Protein AF-A0A3B9IKN8-F1 (afdb_monomer)

Radius of gyration: 17.65 Å; Cα contacts (8 Å, |Δi|>4): 104; chains: 1; bounding box: 43×24×42 Å

Sequence (101 aa):
RRCPRCGEAPAFDGYLKVRDHCDHCGEALGSYRADDAPPYFTIFLVGHIVVPLMLWVEKDWMPDLWVHVLLWIPLSLILTFLFLPRIKGAVLGAMVHLGIH

Secondary structure (DSSP, 8-state):
-B-TTTSSSBSEETTTEEPSS-TTT---GGG---SSHHHHHHHHHHHHHHHHHHHHHHHHH---HHHHHHHHHHHHHHHHHHHHHHHHHHHHHHHHHHT--

Solvent-accessible surface area (backbone atoms only — not comparable to full-atom values): 5700 Å² total; per-residue (Å²): 89,46,28,74,89,75,55,80,37,63,35,49,52,85,78,76,45,61,31,55,50,33,90,73,80,60,47,60,54,49,64,46,73,68,72,63,64,25,59,55,55,34,52,52,54,48,45,69,52,49,50,59,53,50,52,50,48,44,73,78,64,61,67,60,70,68,58,52,53,69,48,51,52,57,49,52,52,54,49,46,69,64,39,37,46,53,41,38,36,50,53,52,3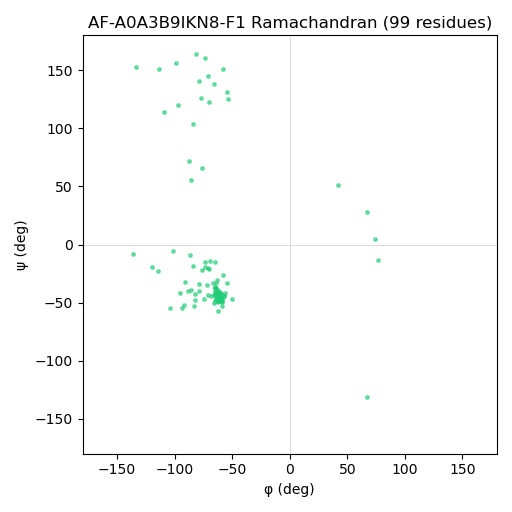5,50,26,66,74,71,70,50,93

Structure (mmCIF, N/CA/C/O backbone):
data_AF-A0A3B9IKN8-F1
#
_entry.id   AF-A0A3B9IKN8-F1
#
loop_
_atom_site.group_PDB
_atom_site.id
_atom_site.type_symbol
_atom_site.label_atom_id
_atom_site.label_alt_id
_atom_site.label_comp_id
_atom_site.label_asym_id
_atom_site.label_entity_id
_atom_site.label_seq_id
_atom_site.pdbx_PDB_ins_code
_atom_site.Cartn_x
_atom_site.Cartn_y
_atom_site.Cartn_z
_atom_site.occupancy
_atom_site.B_iso_or_equiv
_atom_site.auth_seq_id
_atom_site.auth_comp_id
_atom_site.auth_asym_id
_atom_site.auth_atom_id
_atom_site.pdbx_PDB_model_num
ATOM 1 N N . ARG A 1 1 ? -10.701 -2.553 4.772 1.00 86.75 1 ARG A N 1
ATOM 2 C CA . ARG A 1 1 ? -10.811 -1.069 4.724 1.00 86.75 1 ARG A CA 1
ATOM 3 C C . ARG A 1 1 ? -12.091 -0.533 5.371 1.00 86.75 1 ARG A C 1
ATOM 5 O O . ARG A 1 1 ? -12.115 0.644 5.704 1.00 86.75 1 ARG A O 1
ATOM 12 N N . ARG A 1 2 ? -13.131 -1.354 5.557 1.00 92.88 2 ARG A N 1
ATOM 13 C CA . ARG A 1 2 ? -14.277 -1.037 6.425 1.00 92.88 2 ARG A CA 1
ATOM 14 C C . ARG A 1 2 ? -13.929 -1.322 7.889 1.00 92.88 2 ARG A C 1
ATOM 16 O O . ARG A 1 2 ? -12.933 -2.007 8.132 1.00 92.88 2 ARG A O 1
ATOM 23 N N . CYS A 1 3 ? -14.718 -0.791 8.817 1.00 93.19 3 CYS A N 1
ATOM 24 C CA . CYS A 1 3 ? -14.629 -1.082 10.241 1.00 93.19 3 CYS A CA 1
ATOM 25 C C . CYS A 1 3 ? -14.705 -2.603 10.445 1.00 93.19 3 CYS A C 1
ATOM 27 O O . CYS A 1 3 ? -15.655 -3.215 9.958 1.00 93.19 3 CYS A O 1
ATOM 29 N N . PRO A 1 4 ? -13.732 -3.224 11.130 1.00 92.69 4 PRO A N 1
ATOM 30 C CA . PRO A 1 4 ? -13.732 -4.668 11.344 1.00 92.69 4 PRO A CA 1
ATOM 31 C C . PRO A 1 4 ? -14.817 -5.137 12.319 1.00 92.69 4 PRO A C 1
ATOM 33 O O . PRO A 1 4 ? -15.178 -6.306 12.287 1.00 92.69 4 PRO A O 1
ATOM 36 N N . ARG A 1 5 ? -15.348 -4.240 13.162 1.00 91.19 5 ARG A N 1
ATOM 37 C CA . ARG A 1 5 ? -16.399 -4.572 14.128 1.00 91.19 5 ARG A CA 1
ATOM 38 C C . ARG A 1 5 ? -17.795 -4.575 13.508 1.00 91.19 5 ARG A C 1
ATOM 40 O O . ARG A 1 5 ? -18.550 -5.510 13.733 1.00 91.19 5 ARG A O 1
ATOM 47 N N . CYS A 1 6 ? -18.134 -3.535 12.745 1.00 92.88 6 CYS A N 1
ATOM 48 C CA . CYS A 1 6 ? -19.497 -3.331 12.242 1.00 92.88 6 CYS A CA 1
ATOM 49 C C . CYS A 1 6 ? -19.625 -3.424 10.709 1.00 92.88 6 CYS A C 1
ATOM 51 O O . CYS A 1 6 ? -20.684 -3.730 10.180 1.00 92.88 6 CYS A O 1
ATOM 53 N N . GLY A 1 7 ? -18.543 -3.207 9.957 1.00 93.19 7 GLY A N 1
ATOM 54 C CA . GLY A 1 7 ? -18.545 -3.313 8.496 1.00 93.19 7 GLY A CA 1
ATOM 55 C C . GLY A 1 7 ? -19.187 -2.141 7.736 1.00 93.19 7 GLY A C 1
ATOM 56 O O . GLY A 1 7 ? -18.957 -2.027 6.528 1.00 93.19 7 GLY A O 1
ATOM 57 N N . GLU A 1 8 ? -19.929 -1.233 8.380 1.00 93.50 8 GLU A N 1
ATOM 58 C CA . GLU A 1 8 ? -20.640 -0.171 7.645 1.00 93.50 8 GLU A CA 1
ATOM 59 C C . GLU A 1 8 ? -19.761 1.037 7.281 1.00 93.50 8 GLU A C 1
ATOM 61 O O . GLU A 1 8 ? -19.813 1.506 6.142 1.00 93.50 8 GLU A O 1
ATOM 66 N N . ALA A 1 9 ? -18.914 1.517 8.196 1.00 93.31 9 ALA A N 1
ATOM 67 C CA . ALA A 1 9 ? -18.100 2.724 7.998 1.00 93.31 9 ALA A CA 1
ATOM 68 C C . ALA A 1 9 ? -16.649 2.412 7.568 1.00 93.31 9 ALA A C 1
ATOM 70 O O . ALA A 1 9 ? -16.143 1.319 7.842 1.00 93.31 9 ALA A O 1
ATOM 71 N N . PRO A 1 10 ? -15.931 3.337 6.902 1.00 93.56 10 PRO A N 1
ATOM 72 C CA . PRO A 1 10 ? -14.503 3.177 6.623 1.00 93.56 10 PRO A CA 1
ATOM 73 C C . PRO A 1 10 ? -13.673 3.183 7.918 1.00 93.56 10 PRO A C 1
ATOM 75 O O . PRO A 1 10 ? -13.893 4.001 8.801 1.00 93.56 10 PRO A O 1
ATOM 78 N N . ALA A 1 11 ? -12.684 2.291 8.018 1.00 93.06 11 ALA A N 1
ATOM 79 C CA . ALA A 1 11 ? -11.742 2.257 9.148 1.00 93.06 11 ALA A CA 1
ATOM 80 C C . ALA A 1 11 ? -10.565 3.233 8.981 1.00 93.06 11 ALA A C 1
ATOM 82 O O . ALA A 1 11 ? -9.867 3.551 9.940 1.00 93.06 11 ALA A O 1
ATOM 83 N N . PHE A 1 12 ? -10.326 3.675 7.746 1.00 94.38 12 PHE A N 1
ATOM 84 C CA . PHE A 1 12 ? -9.211 4.542 7.388 1.00 94.38 12 PHE A CA 1
ATOM 85 C C . PHE A 1 12 ? -9.710 5.918 6.950 1.00 94.38 12 PHE A C 1
ATOM 87 O O . PHE A 1 12 ? -10.801 6.061 6.392 1.00 94.38 12 PHE A O 1
ATOM 94 N N . ASP A 1 13 ? -8.873 6.916 7.184 1.00 92.44 13 ASP A N 1
ATOM 95 C CA . ASP A 1 13 ? -8.946 8.254 6.626 1.00 92.44 13 ASP A CA 1
ATOM 96 C C . ASP A 1 13 ? -7.801 8.419 5.608 1.00 92.44 13 ASP A C 1
ATOM 98 O O . ASP A 1 13 ? -6.618 8.297 5.930 1.00 92.44 13 ASP A O 1
ATOM 102 N N . GLY A 1 14 ? -8.132 8.581 4.328 1.00 92.25 14 GLY A N 1
ATOM 103 C CA . GLY A 1 14 ? -7.138 8.581 3.251 1.00 92.25 14 GLY A CA 1
ATOM 104 C C . GLY A 1 14 ? -6.452 7.222 3.026 1.00 92.25 14 GLY A C 1
ATOM 105 O O . GLY A 1 14 ? -7.103 6.190 2.846 1.00 92.25 14 GLY A O 1
ATOM 106 N N . TYR A 1 15 ? -5.117 7.227 2.937 1.00 91.88 15 TYR A N 1
ATOM 107 C CA . TYR A 1 15 ? -4.346 6.065 2.478 1.00 91.88 15 TYR A CA 1
ATOM 108 C C . TYR A 1 15 ? -4.078 5.023 3.581 1.00 91.88 15 TYR A C 1
ATOM 110 O O . TYR A 1 15 ? -4.396 3.844 3.391 1.00 91.88 15 TYR A O 1
ATOM 118 N N . LEU A 1 16 ? -3.517 5.453 4.721 1.00 91.56 16 LEU A N 1
ATOM 119 C CA . LEU A 1 16 ? -3.102 4.577 5.832 1.00 91.56 16 LEU A CA 1
ATOM 120 C C . LEU A 1 16 ? -3.473 5.087 7.226 1.00 91.56 16 LEU A C 1
ATOM 122 O O . LEU A 1 16 ? -3.262 4.355 8.197 1.00 91.56 16 LEU A O 1
ATOM 126 N N . LYS A 1 17 ? -3.978 6.316 7.358 1.00 91.31 17 LYS A N 1
ATOM 127 C CA . LYS A 1 17 ? -4.336 6.869 8.665 1.00 91.31 17 LYS A CA 1
ATOM 128 C C . LYS A 1 17 ? -5.572 6.128 9.170 1.00 91.31 17 LYS A C 1
ATOM 130 O O . LYS A 1 17 ? -6.568 6.045 8.459 1.00 91.31 17 LYS A O 1
ATOM 135 N N . VAL A 1 18 ? -5.478 5.513 10.343 1.00 92.44 18 VAL A N 1
ATOM 136 C CA . VAL A 1 18 ? -6.620 4.851 10.991 1.00 92.44 18 VAL A CA 1
ATOM 137 C C . VAL A 1 18 ? -7.462 5.944 11.645 1.00 92.44 18 VAL A C 1
ATOM 139 O O . VAL A 1 18 ? -6.906 6.922 12.140 1.00 92.44 18 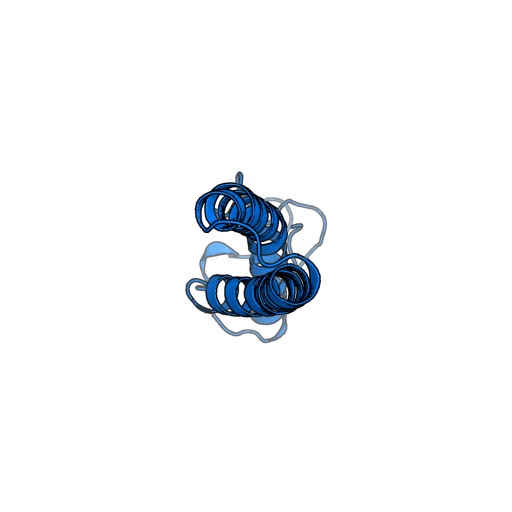VAL A O 1
ATOM 142 N N . ARG A 1 19 ? -8.790 5.828 11.582 1.00 93.50 19 ARG A N 1
ATOM 143 C CA . ARG A 1 19 ? -9.678 6.754 12.300 1.00 93.50 19 ARG A CA 1
ATOM 144 C C . ARG A 1 19 ? -9.586 6.486 13.797 1.00 93.50 19 ARG A C 1
ATOM 146 O O . ARG A 1 19 ? -9.492 5.329 14.185 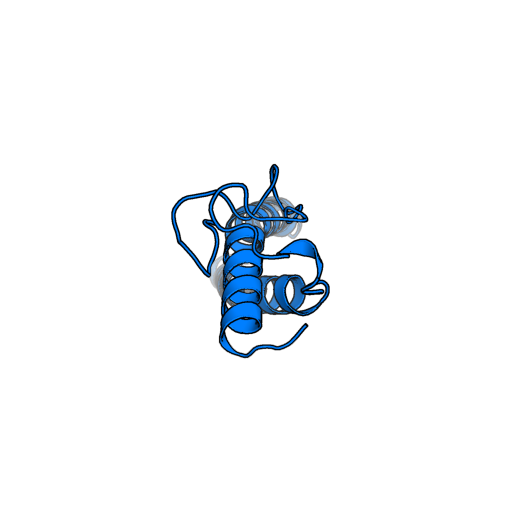1.00 93.50 19 ARG A O 1
ATOM 153 N N . ASP A 1 20 ? -9.677 7.521 14.625 1.00 93.19 20 ASP A N 1
ATOM 154 C CA . ASP A 1 20 ? -9.668 7.330 16.081 1.00 93.19 20 ASP A CA 1
ATOM 155 C C . ASP A 1 20 ? -10.884 6.521 16.543 1.00 93.19 20 ASP A C 1
ATOM 157 O O . ASP A 1 20 ? -10.753 5.615 17.363 1.00 93.19 20 ASP A O 1
ATOM 161 N N . HIS A 1 21 ? -12.050 6.805 15.953 1.00 94.50 21 HIS A N 1
ATOM 162 C CA . HIS A 1 21 ? -13.310 6.128 16.239 1.00 94.50 21 HIS A CA 1
ATOM 163 C C . HIS A 1 21 ? -14.042 5.750 14.948 1.00 94.50 21 HIS A C 1
ATOM 165 O O . HIS A 1 21 ? -13.892 6.395 13.908 1.00 94.50 21 HIS A O 1
ATOM 171 N N . CYS A 1 22 ? -14.852 4.696 15.006 1.00 94.31 22 CYS A N 1
ATOM 172 C CA . CYS A 1 22 ? -15.768 4.351 13.928 1.00 94.31 22 CYS A CA 1
ATOM 173 C C . CYS A 1 22 ? -17.002 5.269 13.938 1.00 94.31 22 CYS A C 1
ATOM 175 O O . CYS A 1 22 ? -17.727 5.295 14.927 1.00 94.31 22 CYS A O 1
ATOM 177 N N . ASP A 1 23 ? -17.308 5.917 12.809 1.00 93.81 23 ASP A N 1
ATOM 178 C CA . ASP A 1 23 ? -18.457 6.836 12.681 1.00 93.81 23 ASP A CA 1
ATOM 179 C C . ASP A 1 23 ? -19.838 6.166 12.841 1.00 93.81 23 ASP A C 1
ATOM 181 O O . ASP A 1 23 ? -20.837 6.859 12.996 1.00 93.81 23 ASP A O 1
ATOM 185 N N . HIS A 1 24 ? -19.913 4.829 12.776 1.00 95.25 24 HIS A N 1
ATOM 186 C CA . HIS A 1 24 ? -21.170 4.083 12.915 1.00 95.25 24 HIS A CA 1
ATOM 187 C C . HIS A 1 24 ? -21.319 3.410 14.286 1.00 95.25 24 HIS A C 1
ATOM 189 O O . HIS A 1 24 ? -22.308 3.632 14.975 1.00 95.25 24 HIS A O 1
ATOM 195 N N . CYS A 1 25 ? -20.342 2.594 14.703 1.00 94.25 25 CYS A N 1
ATOM 196 C CA . CYS A 1 25 ? -20.436 1.824 15.952 1.00 94.25 25 CYS A CA 1
ATOM 197 C C . CYS A 1 25 ? -19.659 2.420 17.136 1.00 94.25 25 CYS A C 1
ATOM 199 O O . CYS A 1 25 ? -19.734 1.878 18.235 1.00 94.25 25 CYS A O 1
ATOM 201 N N . GLY A 1 26 ? -18.888 3.493 16.931 1.00 92.06 26 GLY A N 1
ATOM 202 C CA . GLY A 1 26 ? -18.111 4.146 17.990 1.00 92.06 26 GLY A CA 1
ATOM 203 C C . GLY A 1 26 ? -16.857 3.394 18.453 1.00 92.06 26 GLY A C 1
ATOM 204 O O . GLY A 1 26 ? -16.204 3.848 19.385 1.00 92.06 26 GLY A O 1
ATOM 205 N N . GLU A 1 27 ? -16.493 2.272 17.819 1.00 91.81 27 GLU A N 1
ATOM 206 C CA . GLU A 1 27 ? -15.283 1.507 18.162 1.00 91.81 27 GLU A CA 1
ATOM 207 C C . GLU A 1 27 ? -14.028 2.388 18.118 1.00 91.81 27 GLU A C 1
ATOM 209 O O . GLU A 1 27 ? -13.802 3.063 17.112 1.00 91.81 27 GLU A O 1
ATOM 214 N N . ALA A 1 28 ? -13.200 2.332 19.166 1.00 92.44 28 ALA A N 1
ATOM 215 C CA . ALA A 1 28 ? -11.963 3.103 19.304 1.00 92.44 28 ALA A CA 1
ATOM 216 C C . ALA A 1 28 ? -10.826 2.528 18.435 1.00 92.44 28 ALA A C 1
ATOM 218 O O . ALA A 1 28 ? -9.826 2.016 18.929 1.00 92.44 28 ALA A O 1
ATOM 219 N N . LEU A 1 29 ? -10.979 2.588 17.112 1.00 90.81 29 LEU A N 1
ATOM 220 C CA . LEU A 1 29 ? -10.031 2.024 16.144 1.00 90.81 29 LEU A CA 1
ATOM 221 C C . LEU A 1 29 ? -8.602 2.586 16.273 1.00 90.81 29 LEU A C 1
ATOM 223 O O . LEU A 1 29 ? -7.652 1.890 15.920 1.00 90.81 29 LEU A O 1
ATOM 227 N N . GLY A 1 30 ? -8.438 3.808 16.787 1.00 87.69 30 GLY A N 1
ATOM 228 C CA . GLY A 1 30 ? -7.130 4.436 16.987 1.00 87.69 30 GLY A CA 1
ATOM 229 C C . GLY A 1 30 ? -6.319 3.867 18.154 1.00 87.69 30 GLY A C 1
ATOM 230 O O . GLY A 1 30 ? -5.115 4.106 18.212 1.00 87.69 30 GLY A O 1
ATOM 231 N N . SER A 1 31 ? -6.933 3.107 19.071 1.00 86.25 31 SER A N 1
ATOM 232 C CA . SER A 1 31 ? -6.204 2.509 20.199 1.00 86.25 31 SER A CA 1
ATOM 233 C C . SER A 1 31 ? -5.324 1.328 19.786 1.00 86.25 31 SER A C 1
ATOM 235 O O . SER A 1 31 ? -4.396 0.985 20.512 1.00 86.25 31 SER A O 1
ATOM 237 N N . TYR A 1 32 ? -5.601 0.728 18.625 1.00 86.00 32 TYR A N 1
ATOM 238 C CA . TYR A 1 32 ? -4.893 -0.433 18.096 1.00 86.00 32 TYR A CA 1
ATOM 239 C C . TYR A 1 32 ? -3.617 0.002 17.362 1.00 86.00 32 TYR A C 1
ATOM 241 O O . TYR A 1 32 ? -3.665 0.495 16.228 1.00 86.00 32 TYR A O 1
ATOM 249 N N . ARG A 1 33 ? -2.454 -0.186 17.992 1.00 80.56 33 ARG A N 1
ATOM 250 C CA . ARG A 1 33 ? -1.152 0.283 17.488 1.00 80.56 33 ARG A CA 1
ATOM 251 C C . ARG A 1 33 ? -0.501 -0.738 16.555 1.00 80.56 33 ARG A C 1
ATOM 253 O O . ARG A 1 33 ? 0.499 -1.376 16.869 1.00 80.56 33 ARG A O 1
ATOM 260 N N . ALA A 1 34 ? -1.066 -0.868 15.358 1.00 78.31 34 ALA A N 1
ATOM 261 C CA . ALA A 1 34 ? -0.572 -1.743 14.294 1.00 78.31 34 ALA A CA 1
ATOM 262 C C . ALA A 1 34 ? 0.519 -1.079 13.427 1.00 78.31 34 ALA A C 1
ATOM 264 O O . ALA A 1 34 ? 0.353 -0.968 12.208 1.00 78.31 34 ALA A O 1
ATOM 265 N N . ASP A 1 35 ? 1.604 -0.594 14.030 1.00 80.50 35 ASP A N 1
ATOM 266 C CA . ASP A 1 35 ? 2.579 0.239 13.308 1.00 80.50 35 ASP A CA 1
ATOM 267 C C . ASP A 1 35 ? 3.643 -0.594 12.562 1.00 80.50 35 ASP A C 1
ATOM 269 O O . ASP A 1 35 ? 3.937 -0.307 11.400 1.00 80.50 35 ASP A O 1
ATOM 273 N N . ASP A 1 36 ? 4.128 -1.688 13.161 1.00 87.38 36 ASP A N 1
ATOM 274 C CA . ASP A 1 36 ? 5.252 -2.466 12.611 1.00 87.38 36 ASP A CA 1
ATOM 275 C C . ASP A 1 36 ? 4.822 -3.665 11.755 1.00 87.38 36 ASP A C 1
ATOM 277 O O . ASP A 1 36 ? 5.382 -3.929 10.687 1.00 87.38 36 ASP A O 1
ATOM 281 N N . ALA A 1 37 ? 3.799 -4.405 12.192 1.00 91.12 37 ALA A N 1
ATOM 282 C CA . ALA A 1 37 ? 3.379 -5.634 11.519 1.00 91.12 37 ALA A CA 1
ATOM 283 C C . ALA A 1 37 ? 2.953 -5.420 10.047 1.00 91.12 37 ALA A C 1
ATOM 285 O O . ALA A 1 37 ? 3.365 -6.213 9.192 1.00 91.12 37 ALA A O 1
ATOM 286 N N . PRO A 1 38 ? 2.181 -4.372 9.682 1.00 92.88 38 PRO A N 1
ATOM 287 C CA . PRO A 1 38 ? 1.758 -4.210 8.295 1.00 92.88 38 PRO A CA 1
ATOM 288 C C . PRO A 1 38 ? 2.908 -3.961 7.307 1.00 92.88 38 PRO A C 1
ATOM 290 O O . PRO A 1 38 ? 2.924 -4.633 6.270 1.00 92.88 38 PRO A O 1
ATOM 293 N N . PRO A 1 39 ? 3.883 -3.066 7.577 1.00 94.69 39 PRO A N 1
ATOM 294 C CA . PRO A 1 39 ? 5.073 -2.944 6.738 1.00 94.69 39 PRO A CA 1
ATOM 295 C C . PRO A 1 39 ? 5.860 -4.253 6.592 1.00 94.69 39 PRO A C 1
ATOM 297 O O . PRO A 1 39 ? 6.206 -4.604 5.464 1.00 94.69 39 PRO A O 1
ATOM 300 N N . TYR A 1 40 ? 6.077 -5.013 7.676 1.00 95.38 40 TYR A N 1
ATOM 301 C CA . TYR A 1 40 ? 6.818 -6.284 7.623 1.00 95.38 40 TYR A CA 1
ATOM 302 C C . TYR A 1 40 ? 6.147 -7.330 6.726 1.00 95.38 40 TYR A C 1
ATOM 304 O O . TYR A 1 40 ? 6.798 -7.939 5.875 1.00 95.38 40 TYR A O 1
ATOM 312 N N . PHE A 1 41 ? 4.834 -7.517 6.850 1.00 96.38 41 PHE A N 1
ATOM 313 C CA . PHE A 1 41 ? 4.114 -8.435 5.966 1.00 96.38 41 PHE A CA 1
ATOM 314 C C . PHE A 1 41 ? 4.087 -7.941 4.518 1.00 96.38 41 PHE A C 1
ATOM 316 O O . PHE A 1 41 ? 4.143 -8.745 3.588 1.00 96.38 41 PHE A O 1
ATOM 323 N N . THR A 1 42 ? 4.040 -6.622 4.317 1.00 96.62 42 THR A N 1
ATOM 324 C CA . THR A 1 42 ? 4.066 -6.034 2.974 1.00 96.62 42 THR A CA 1
ATOM 325 C C . THR A 1 42 ? 5.404 -6.287 2.290 1.00 96.62 42 THR A C 1
ATOM 327 O O . THR A 1 42 ? 5.409 -6.791 1.171 1.00 96.62 42 THR A O 1
ATOM 330 N N . ILE A 1 43 ? 6.532 -5.996 2.948 1.00 96.25 43 ILE A N 1
ATOM 331 C CA . ILE A 1 43 ? 7.859 -6.214 2.355 1.00 96.25 43 ILE A CA 1
ATOM 332 C C . ILE A 1 43 ? 8.131 -7.698 2.121 1.00 96.25 43 ILE A C 1
ATOM 334 O O . ILE A 1 43 ? 8.684 -8.054 1.083 1.00 96.25 43 ILE A O 1
ATOM 338 N N . PHE A 1 44 ? 7.677 -8.569 3.027 1.00 97.50 44 PHE A N 1
ATOM 339 C CA . PHE A 1 44 ? 7.772 -10.011 2.842 1.00 97.50 44 PHE A CA 1
ATOM 340 C C . PHE A 1 44 ? 7.033 -10.444 1.571 1.00 97.50 44 PHE A C 1
ATOM 342 O O . PHE A 1 44 ? 7.632 -11.069 0.699 1.00 97.50 44 PHE A O 1
ATOM 349 N N . LEU A 1 45 ? 5.764 -10.056 1.419 1.00 97.50 45 LEU A N 1
ATOM 350 C CA . LEU A 1 45 ? 4.961 -10.407 0.249 1.00 97.50 45 LEU A CA 1
ATOM 351 C C . LEU A 1 45 ? 5.546 -9.836 -1.051 1.00 97.50 45 LEU A C 1
ATOM 353 O O . LEU A 1 45 ? 5.694 -10.562 -2.030 1.00 97.50 45 LEU A O 1
ATOM 357 N N . VA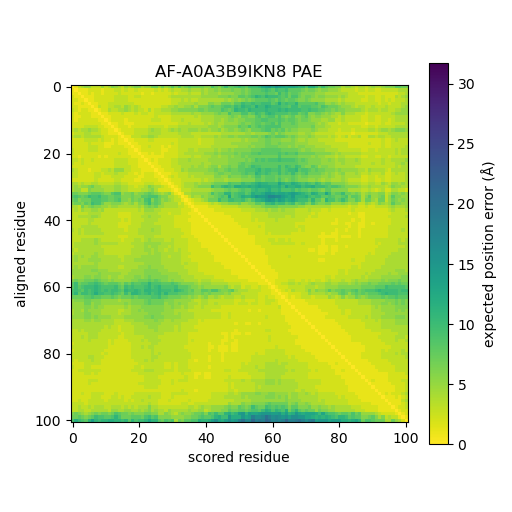L A 1 46 ? 5.893 -8.546 -1.063 1.00 98.00 46 VAL A N 1
ATOM 358 C CA . VAL A 1 46 ? 6.456 -7.875 -2.245 1.00 98.00 46 VAL A CA 1
ATOM 359 C C . VAL A 1 46 ? 7.795 -8.498 -2.629 1.00 98.00 46 VAL A C 1
ATOM 361 O O . VAL A 1 46 ? 8.009 -8.789 -3.803 1.00 98.00 46 VAL A O 1
ATOM 364 N N . GLY A 1 47 ? 8.669 -8.775 -1.659 1.00 97.88 47 GLY A N 1
ATOM 365 C CA . GLY A 1 47 ? 9.958 -9.424 -1.894 1.00 97.88 47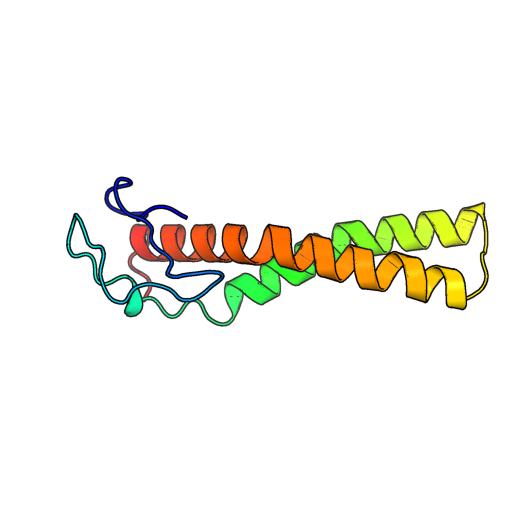 GLY A CA 1
ATOM 366 C C . GLY A 1 47 ? 9.815 -10.810 -2.523 1.00 97.88 47 GLY A C 1
ATOM 367 O O . GLY A 1 47 ? 10.516 -11.115 -3.482 1.00 97.88 47 GLY A O 1
ATOM 368 N N . HIS A 1 48 ? 8.850 -11.615 -2.068 1.00 97.81 48 HIS A N 1
ATOM 369 C CA . HIS A 1 48 ? 8.574 -12.941 -2.641 1.00 97.81 48 HIS A CA 1
ATOM 370 C C . HIS A 1 48 ? 7.982 -12.898 -4.053 1.00 97.81 48 HIS A C 1
ATOM 372 O O . HIS A 1 48 ? 7.969 -13.917 -4.734 1.00 97.81 48 HIS A O 1
ATOM 378 N N . ILE A 1 49 ? 7.504 -11.743 -4.510 1.00 97.81 49 ILE A N 1
ATOM 379 C CA . ILE A 1 49 ? 7.067 -11.548 -5.894 1.00 97.81 49 ILE A CA 1
ATOM 380 C C . ILE A 1 49 ? 8.240 -11.027 -6.729 1.00 97.81 49 ILE A C 1
ATOM 382 O O . ILE A 1 49 ? 8.570 -11.591 -7.769 1.00 97.81 49 ILE A O 1
ATOM 386 N N . VAL A 1 50 ? 8.890 -9.961 -6.265 1.00 97.88 50 VAL A N 1
ATOM 387 C CA . VAL A 1 50 ? 9.911 -9.234 -7.027 1.00 97.88 50 VAL A CA 1
ATOM 388 C C . VAL A 1 50 ? 11.199 -10.040 -7.167 1.00 97.88 50 VAL A C 1
ATOM 390 O O . VAL A 1 50 ? 11.743 -10.095 -8.264 1.00 97.88 50 VAL A O 1
ATOM 393 N N . VAL A 1 51 ? 11.684 -10.693 -6.105 1.00 97.69 51 VAL A N 1
ATOM 394 C CA . VAL A 1 51 ? 12.969 -11.412 -6.143 1.00 97.69 51 VAL A CA 1
ATOM 395 C C . VAL A 1 51 ? 12.932 -12.602 -7.109 1.00 97.69 51 VAL A C 1
ATOM 397 O O . VAL A 1 51 ? 13.829 -12.685 -7.947 1.00 97.69 51 VAL A O 1
ATOM 400 N N . PRO A 1 52 ? 11.921 -13.497 -7.091 1.00 97.88 52 PRO A N 1
ATOM 401 C CA . PRO A 1 52 ? 11.865 -14.589 -8.062 1.00 97.88 52 PRO A CA 1
ATOM 402 C C . PRO A 1 52 ? 11.733 -14.100 -9.504 1.00 97.88 52 PRO A C 1
ATOM 404 O O . PRO A 1 52 ? 12.392 -14.644 -10.386 1.00 97.88 52 PRO A O 1
ATOM 407 N N . LEU A 1 53 ? 10.934 -13.053 -9.745 1.00 97.19 53 LEU A N 1
ATOM 408 C CA . LEU A 1 53 ? 10.803 -12.453 -11.074 1.00 97.19 53 LEU A CA 1
ATOM 409 C C . LEU A 1 53 ? 12.122 -11.835 -11.546 1.00 97.19 53 LEU A C 1
ATOM 411 O O . LEU A 1 53 ? 12.508 -12.027 -12.694 1.00 97.19 53 LEU A O 1
ATOM 415 N N . MET A 1 54 ? 12.831 -11.139 -10.658 1.00 96.94 54 MET A N 1
ATOM 416 C CA . MET A 1 54 ? 14.140 -10.565 -10.952 1.00 96.94 54 MET A CA 1
ATOM 417 C C . MET A 1 54 ? 15.166 -11.642 -11.291 1.00 96.94 54 MET A C 1
ATOM 419 O O . MET A 1 54 ? 15.861 -11.508 -12.292 1.00 96.94 54 MET A O 1
ATOM 423 N N . LEU A 1 55 ? 15.238 -12.716 -10.500 1.00 97.00 55 LEU A N 1
ATOM 424 C CA . LEU A 1 55 ? 16.148 -13.834 -10.757 1.00 97.00 55 LEU A CA 1
ATOM 425 C C . LEU A 1 55 ? 15.812 -14.565 -12.059 1.00 97.00 55 LEU A C 1
ATOM 427 O O . LEU A 1 55 ? 16.720 -14.981 -12.772 1.00 97.00 55 LEU A O 1
ATOM 431 N N . TRP A 1 56 ? 14.525 -14.716 -12.376 1.00 97.12 56 TRP A N 1
ATOM 432 C CA . TRP A 1 56 ? 14.094 -15.297 -13.644 1.00 97.12 56 TRP A CA 1
ATOM 433 C C . TRP A 1 56 ? 14.526 -14.431 -14.831 1.00 97.12 56 TRP A C 1
ATOM 435 O O . TRP A 1 56 ? 15.123 -14.941 -15.775 1.00 97.12 56 TRP A O 1
ATOM 445 N N . VAL A 1 57 ? 14.309 -13.115 -14.743 1.00 96.56 57 VAL A N 1
ATOM 446 C CA . VAL A 1 57 ? 14.697 -12.182 -15.806 1.00 96.56 57 VAL A CA 1
ATOM 447 C C . VAL A 1 57 ? 16.212 -12.128 -16.000 1.00 96.56 57 VAL A C 1
ATOM 449 O O . VAL A 1 57 ? 16.689 -12.154 -17.133 1.00 96.56 57 VAL A O 1
ATOM 452 N N . GLU A 1 58 ? 16.965 -12.090 -14.902 1.00 96.38 58 GLU A N 1
ATOM 453 C CA . GLU A 1 58 ? 18.429 -12.126 -14.923 1.00 96.38 58 GLU A CA 1
ATOM 454 C C . GLU A 1 58 ? 18.939 -13.397 -15.605 1.00 96.38 58 GLU A C 1
ATOM 456 O O . GLU A 1 58 ? 19.816 -13.339 -16.458 1.00 96.38 58 GLU A O 1
ATOM 461 N N . LYS A 1 59 ? 18.363 -14.554 -15.262 1.00 97.00 59 LYS A N 1
ATOM 462 C CA . LYS A 1 59 ? 18.795 -15.852 -15.785 1.00 97.00 59 LYS A CA 1
ATOM 463 C C . LYS A 1 59 ? 18.577 -15.987 -17.294 1.00 97.00 59 LYS A C 1
ATOM 465 O O . LYS A 1 59 ? 19.434 -16.561 -17.963 1.00 97.00 59 LYS A O 1
ATOM 470 N N . ASP A 1 60 ? 17.440 -15.515 -17.800 1.00 96.69 60 ASP A N 1
ATOM 471 C CA . ASP A 1 60 ? 17.030 -15.764 -19.186 1.00 96.69 60 ASP A CA 1
ATOM 472 C C . ASP A 1 60 ? 17.508 -14.669 -20.153 1.00 96.69 60 ASP A C 1
ATOM 474 O O . ASP A 1 60 ? 17.802 -14.968 -21.311 1.00 96.69 60 ASP A O 1
ATOM 478 N N . TRP A 1 61 ? 17.613 -13.415 -19.693 1.00 95.62 61 TRP A N 1
ATOM 479 C CA . TRP A 1 61 ? 17.961 -12.277 -20.554 1.00 95.62 61 TRP A CA 1
ATOM 480 C C . TRP A 1 61 ? 19.241 -11.538 -20.166 1.00 95.62 61 TRP A C 1
ATOM 482 O O . TRP A 1 61 ? 19.769 -10.828 -21.019 1.00 95.62 61 TRP A O 1
ATOM 492 N N . MET A 1 62 ? 19.734 -11.682 -18.929 1.00 94.06 62 MET A N 1
ATOM 493 C CA . MET A 1 62 ? 20.916 -10.974 -18.406 1.00 94.06 62 MET A CA 1
ATOM 494 C C . MET A 1 62 ? 20.970 -9.483 -18.812 1.00 94.06 62 MET A C 1
ATOM 496 O O . MET A 1 62 ? 21.956 -9.048 -19.417 1.00 94.06 62 MET A O 1
ATOM 500 N N . PRO A 1 63 ? 19.898 -8.697 -18.593 1.00 94.62 63 PRO A N 1
ATOM 501 C CA . PRO A 1 63 ? 19.860 -7.333 -19.089 1.00 94.62 63 PRO A CA 1
ATOM 502 C C . PRO A 1 63 ? 20.771 -6.413 -18.266 1.00 94.62 63 PRO A C 1
ATOM 504 O O . PRO A 1 63 ? 21.120 -6.685 -17.120 1.00 94.62 63 PRO A O 1
ATOM 507 N N . ASP A 1 64 ? 21.135 -5.271 -18.844 1.00 96.44 64 ASP A N 1
ATOM 508 C CA . ASP A 1 64 ? 21.951 -4.282 -18.144 1.00 96.44 64 ASP A CA 1
ATOM 509 C C . ASP A 1 64 ? 21.286 -3.796 -16.843 1.00 96.44 64 ASP A C 1
ATOM 511 O O . ASP A 1 64 ? 20.063 -3.652 -16.741 1.00 96.44 64 ASP A O 1
ATOM 515 N N . LEU A 1 65 ? 22.110 -3.404 -15.867 1.00 94.81 65 LEU A N 1
ATOM 516 C CA . LEU A 1 65 ? 21.657 -2.958 -14.544 1.00 94.81 65 LEU A CA 1
ATOM 517 C C . LEU A 1 65 ? 20.622 -1.818 -14.590 1.00 94.81 65 LEU A C 1
ATOM 519 O O . LEU A 1 65 ? 19.734 -1.748 -13.739 1.00 94.81 65 LEU A O 1
ATOM 523 N N . TRP A 1 66 ? 20.700 -0.922 -15.577 1.00 97.06 66 TRP A N 1
ATOM 524 C CA . TRP A 1 66 ? 19.744 0.182 -15.703 1.00 97.06 66 TRP A CA 1
ATOM 525 C C . TRP A 1 66 ? 18.317 -0.319 -15.974 1.00 97.06 66 TRP A C 1
ATOM 527 O O . TRP A 1 66 ? 17.362 0.269 -15.463 1.00 97.06 66 TRP A O 1
ATOM 537 N N . VAL A 1 67 ? 18.165 -1.432 -16.702 1.00 96.44 67 VAL A N 1
ATOM 538 C CA . VAL A 1 67 ? 16.865 -2.069 -16.961 1.00 96.44 67 VAL A CA 1
ATOM 539 C C . VAL A 1 67 ? 16.284 -2.591 -15.654 1.00 96.44 67 VAL A C 1
ATOM 541 O O . VAL A 1 67 ? 15.113 -2.355 -15.363 1.00 96.44 67 VAL A O 1
ATOM 544 N N . HIS A 1 68 ? 17.111 -3.230 -14.820 1.00 95.38 68 HIS A N 1
ATOM 545 C CA . HIS A 1 68 ? 16.693 -3.702 -13.501 1.00 95.38 68 HIS A CA 1
ATOM 546 C C . HIS A 1 68 ? 16.184 -2.558 -12.626 1.00 95.38 68 HIS A C 1
ATOM 548 O O . HIS A 1 68 ? 15.113 -2.659 -12.030 1.00 95.38 68 HIS A O 1
ATOM 554 N N . VAL A 1 69 ? 16.922 -1.453 -12.566 1.00 96.31 69 VAL A N 1
ATOM 555 C CA . VAL A 1 69 ? 16.530 -0.280 -11.775 1.00 96.31 69 VAL A CA 1
ATOM 556 C C . VAL A 1 69 ? 15.191 0.279 -12.264 1.00 96.31 69 VAL A C 1
ATOM 558 O O . VAL A 1 69 ? 14.283 0.485 -11.458 1.00 96.31 69 VAL A O 1
ATOM 561 N N . LEU A 1 70 ? 15.040 0.477 -13.577 1.00 97.44 70 LEU A N 1
ATOM 562 C CA . LEU A 1 70 ? 13.819 1.033 -14.164 1.00 97.44 70 LEU A CA 1
ATOM 563 C C . LEU A 1 70 ? 12.619 0.087 -14.114 1.00 97.44 70 LEU A C 1
ATOM 565 O O . LEU A 1 70 ? 11.494 0.563 -14.201 1.00 97.44 70 LEU A O 1
ATOM 569 N N . LEU A 1 71 ? 12.823 -1.221 -13.980 1.00 97.00 71 LEU A N 1
ATOM 570 C CA . LEU A 1 71 ? 11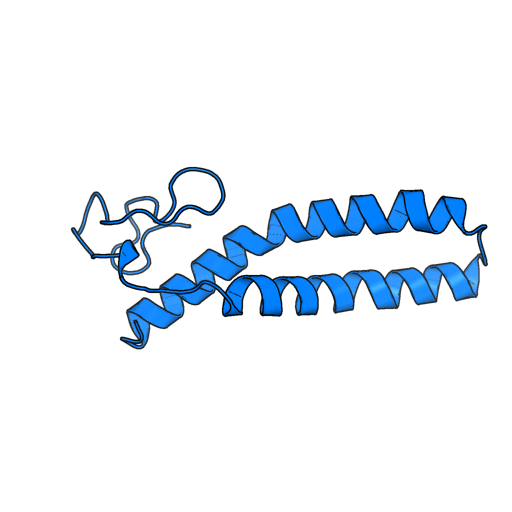.735 -2.192 -13.905 1.00 97.00 71 LEU A CA 1
ATOM 571 C C . LEU A 1 71 ? 11.338 -2.486 -12.454 1.00 97.00 71 LEU A C 1
ATOM 573 O O . LEU A 1 71 ? 10.173 -2.341 -12.075 1.00 97.00 71 LEU A O 1
ATOM 577 N N . TRP A 1 72 ? 12.300 -2.885 -11.621 1.00 97.31 72 TRP A N 1
ATOM 578 C CA . TRP A 1 72 ? 12.018 -3.445 -10.299 1.00 97.31 72 TRP A CA 1
ATOM 579 C C . TRP A 1 72 ? 11.683 -2.385 -9.257 1.00 97.31 72 TRP A C 1
ATOM 581 O O . TRP A 1 72 ? 10.832 -2.644 -8.406 1.00 97.31 72 TRP A O 1
ATOM 591 N N . ILE A 1 73 ? 12.279 -1.187 -9.321 1.00 97.00 73 ILE A N 1
ATOM 592 C CA . ILE A 1 73 ? 11.935 -0.091 -8.401 1.00 97.00 73 ILE A CA 1
ATOM 593 C C . ILE A 1 73 ? 10.471 0.335 -8.566 1.00 97.00 73 ILE A C 1
ATOM 595 O O . ILE A 1 73 ? 9.731 0.265 -7.579 1.00 97.00 73 ILE A O 1
ATOM 599 N N . PRO A 1 74 ? 9.994 0.743 -9.761 1.00 98.00 74 PRO A N 1
ATOM 600 C CA . PRO A 1 74 ? 8.604 1.160 -9.900 1.00 98.00 74 PRO A CA 1
ATOM 601 C C . PRO A 1 74 ? 7.633 0.010 -9.650 1.00 98.00 74 PRO A C 1
ATOM 603 O O . PRO A 1 74 ? 6.615 0.230 -8.996 1.00 98.00 74 PRO A O 1
ATOM 606 N N . LEU A 1 75 ? 7.952 -1.218 -10.077 1.00 97.88 75 LEU A N 1
ATOM 607 C CA . LEU A 1 75 ? 7.121 -2.380 -9.766 1.00 97.88 75 LEU A CA 1
ATOM 608 C C . LEU A 1 75 ? 6.975 -2.573 -8.249 1.00 97.88 75 LEU A C 1
ATOM 610 O O . LEU A 1 75 ? 5.857 -2.703 -7.749 1.00 97.88 75 LEU A O 1
ATOM 614 N N . SER A 1 76 ? 8.082 -2.531 -7.504 1.00 97.81 76 SER A N 1
ATOM 615 C CA . SER A 1 76 ? 8.075 -2.679 -6.042 1.00 97.81 76 SER A CA 1
ATOM 616 C C . SER A 1 76 ? 7.271 -1.576 -5.359 1.00 97.81 76 SER A C 1
ATOM 618 O O . SER A 1 76 ? 6.502 -1.857 -4.437 1.00 97.81 76 SER A O 1
ATOM 620 N N . LEU A 1 77 ? 7.399 -0.329 -5.825 1.00 97.88 77 LEU A N 1
ATOM 621 C CA . LEU A 1 77 ? 6.616 0.799 -5.319 1.00 97.88 77 LEU A CA 1
ATOM 622 C C . LEU A 1 77 ? 5.121 0.590 -5.560 1.00 97.88 77 LEU A C 1
ATOM 624 O O . LEU A 1 77 ? 4.334 0.695 -4.621 1.00 97.88 77 LEU A O 1
ATOM 628 N N . ILE A 1 78 ? 4.726 0.238 -6.786 1.00 98.19 78 ILE A N 1
ATOM 629 C CA . ILE A 1 78 ? 3.323 -0.012 -7.145 1.00 98.19 78 ILE A CA 1
ATOM 630 C C . ILE A 1 78 ? 2.741 -1.132 -6.278 1.00 98.19 78 ILE A C 1
ATOM 632 O O . ILE A 1 78 ? 1.684 -0.954 -5.671 1.00 98.19 78 ILE A O 1
ATOM 636 N N . LEU A 1 79 ? 3.438 -2.266 -6.163 1.00 97.88 79 LEU A N 1
ATOM 637 C CA . LEU A 1 79 ? 2.987 -3.393 -5.345 1.00 97.88 79 LEU A CA 1
ATOM 638 C C . LEU A 1 79 ? 2.862 -3.007 -3.867 1.00 97.88 79 LEU A C 1
ATOM 640 O O . LEU A 1 79 ? 1.854 -3.319 -3.230 1.00 97.88 79 LEU A O 1
ATOM 644 N N . THR A 1 80 ? 3.834 -2.267 -3.333 1.00 97.31 80 THR A N 1
ATOM 645 C CA . THR A 1 80 ? 3.791 -1.766 -1.953 1.00 97.31 80 THR A CA 1
ATOM 646 C C . THR A 1 80 ? 2.584 -0.855 -1.743 1.00 97.31 80 THR A C 1
ATOM 648 O O . THR A 1 80 ? 1.834 -1.050 -0.785 1.00 97.31 80 THR A O 1
ATOM 651 N N . PHE A 1 81 ? 2.325 0.084 -2.661 1.00 96.69 81 PHE A N 1
ATOM 652 C CA . PHE A 1 81 ? 1.172 0.982 -2.565 1.00 96.69 81 PHE A CA 1
ATOM 653 C C . PHE A 1 81 ? -0.178 0.247 -2.635 1.00 96.69 81 PHE A C 1
ATOM 655 O O . PHE A 1 81 ? -1.164 0.660 -2.019 1.00 96.69 81 PHE A O 1
ATOM 662 N N . LEU A 1 82 ? -0.236 -0.871 -3.359 1.00 95.75 82 LEU A N 1
ATOM 663 C CA . LEU A 1 82 ? -1.440 -1.692 -3.479 1.00 95.75 82 LEU A CA 1
ATOM 664 C C . LEU A 1 82 ? -1.678 -2.594 -2.260 1.00 95.75 82 LEU A C 1
ATOM 666 O O . LEU A 1 82 ? -2.833 -2.766 -1.840 1.00 95.75 82 LEU A O 1
ATOM 670 N N . PHE A 1 83 ? -0.622 -3.189 -1.702 1.00 96.69 83 PHE A N 1
ATOM 671 C CA . PHE A 1 83 ? -0.734 -4.182 -0.632 1.00 96.69 83 PHE A CA 1
ATOM 672 C C . PHE A 1 83 ? -0.752 -3.578 0.765 1.00 96.69 83 PHE A C 1
ATOM 674 O O . PHE A 1 83 ? -1.573 -3.998 1.584 1.00 96.69 83 PHE A O 1
ATOM 681 N N . LEU A 1 84 ? 0.060 -2.553 1.026 1.00 95.50 84 LEU A N 1
ATOM 682 C CA . LEU A 1 84 ? 0.205 -1.959 2.353 1.00 95.50 84 LEU A CA 1
ATOM 683 C C . LEU A 1 84 ? -1.131 -1.595 3.030 1.00 95.50 84 LEU A C 1
ATOM 685 O O . LEU A 1 84 ? -1.341 -1.992 4.178 1.00 95.50 84 LEU A O 1
ATOM 689 N N . PRO A 1 85 ? -2.103 -0.934 2.371 1.00 94.19 85 PRO A N 1
ATOM 690 C CA . PRO A 1 85 ? -3.350 -0.587 3.043 1.00 9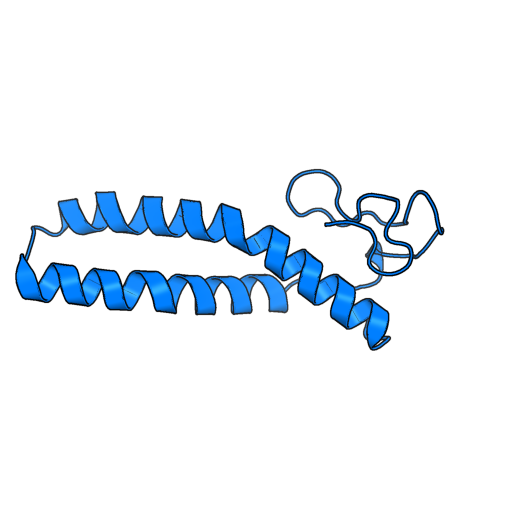4.19 85 PRO A CA 1
ATOM 691 C C . PRO A 1 85 ? -4.307 -1.770 3.220 1.00 94.19 85 PRO A C 1
ATOM 693 O O . PRO A 1 85 ? -5.209 -1.713 4.060 1.00 94.19 85 PRO A O 1
ATOM 696 N N . ARG A 1 86 ? -4.163 -2.828 2.413 1.00 94.25 86 ARG A N 1
ATOM 697 C CA . ARG A 1 86 ? -4.948 -4.058 2.573 1.00 94.25 86 ARG A CA 1
ATOM 698 C C . ARG A 1 86 ? -4.434 -4.844 3.766 1.00 94.25 86 ARG A C 1
ATOM 700 O O . ARG A 1 86 ? -5.231 -5.212 4.622 1.00 94.25 86 ARG A O 1
ATOM 707 N N . ILE A 1 87 ? -3.117 -5.004 3.848 1.00 95.50 87 ILE A N 1
ATOM 708 C CA . ILE A 1 87 ? -2.440 -5.678 4.953 1.00 95.50 87 ILE A CA 1
ATOM 709 C C . ILE A 1 87 ? -2.681 -4.916 6.257 1.00 95.50 87 ILE A C 1
ATOM 711 O O . ILE A 1 87 ? -3.126 -5.520 7.225 1.00 95.50 87 ILE A O 1
ATOM 715 N N . LYS A 1 88 ? -2.521 -3.584 6.276 1.00 94.19 88 LYS A N 1
ATOM 716 C CA . LYS A 1 88 ? -2.830 -2.772 7.466 1.00 94.19 88 LYS A CA 1
ATOM 717 C C . LYS A 1 88 ? -4.272 -2.957 7.936 1.00 94.19 88 LYS A C 1
ATOM 719 O O . LYS A 1 88 ? -4.520 -3.095 9.127 1.00 94.19 88 LYS A O 1
ATOM 724 N N . GLY A 1 89 ? -5.225 -3.008 7.005 1.00 93.25 89 GLY A N 1
ATOM 725 C CA . GLY A 1 89 ? -6.624 -3.289 7.330 1.00 93.25 89 GLY A CA 1
ATOM 726 C C . GLY A 1 89 ? -6.864 -4.694 7.881 1.00 93.25 89 GLY A C 1
ATOM 727 O O . GLY A 1 89 ? -7.699 -4.849 8.766 1.00 93.25 89 GLY A O 1
ATOM 728 N N . ALA A 1 90 ? -6.148 -5.698 7.373 1.00 93.88 90 ALA A N 1
ATOM 729 C CA . ALA A 1 90 ? -6.234 -7.070 7.864 1.00 93.88 90 ALA A CA 1
ATOM 730 C C . ALA A 1 90 ? -5.658 -7.198 9.281 1.00 93.88 90 ALA A C 1
ATOM 732 O O . ALA A 1 90 ? -6.307 -7.785 10.141 1.00 93.88 90 ALA A O 1
ATOM 733 N N . VAL A 1 91 ? -4.497 -6.585 9.543 1.00 94.38 91 VAL A N 1
ATOM 734 C CA . VAL A 1 91 ? -3.877 -6.553 10.878 1.00 94.38 91 VAL A CA 1
ATOM 735 C C . VAL A 1 91 ? -4.794 -5.854 11.881 1.00 94.38 91 VAL A C 1
ATOM 737 O O . VAL A 1 91 ? -5.069 -6.419 12.933 1.00 94.38 91 VAL A O 1
ATOM 740 N N . LEU A 1 92 ? -5.346 -4.686 11.530 1.00 93.94 92 LEU A N 1
ATOM 741 C CA . LEU A 1 92 ? -6.309 -3.981 12.382 1.00 93.94 92 LEU A CA 1
ATOM 742 C C . LEU A 1 92 ? -7.528 -4.857 12.711 1.00 93.94 92 LEU A C 1
ATOM 744 O O . LEU A 1 92 ? -7.959 -4.916 13.856 1.00 93.94 92 LEU A O 1
ATOM 748 N N . GLY A 1 93 ? -8.079 -5.563 11.719 1.00 93.12 93 GLY A N 1
ATOM 749 C CA . GLY A 1 93 ? -9.210 -6.462 11.947 1.00 93.12 93 GLY A CA 1
ATOM 750 C C . GLY A 1 93 ? -8.872 -7.652 12.841 1.00 93.12 93 GLY A C 1
ATOM 751 O O . GLY A 1 93 ? -9.663 -7.996 13.716 1.00 93.12 93 GLY A O 1
ATOM 752 N N . ALA A 1 94 ? -7.688 -8.240 12.664 1.00 93.00 94 ALA A N 1
ATOM 753 C CA . ALA A 1 94 ? -7.201 -9.312 13.523 1.00 93.00 94 ALA A CA 1
ATOM 754 C C . ALA A 1 94 ? -7.009 -8.833 14.971 1.00 93.00 94 ALA A C 1
ATOM 756 O O . ALA A 1 94 ? -7.454 -9.507 15.893 1.00 93.00 94 ALA A O 1
ATOM 757 N N . 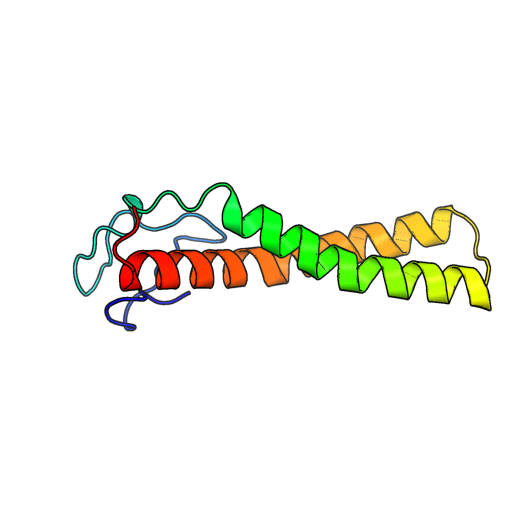MET A 1 95 ? -6.420 -7.651 15.171 1.00 92.56 95 MET A N 1
ATOM 758 C CA . MET A 1 95 ? -6.225 -7.044 16.492 1.00 92.56 95 MET A CA 1
ATOM 759 C C . MET A 1 95 ? -7.551 -6.783 17.214 1.00 92.56 95 MET A C 1
ATOM 761 O O . MET A 1 95 ? -7.696 -7.166 18.373 1.00 92.56 95 MET A O 1
ATOM 765 N N . VAL A 1 96 ? -8.548 -6.237 16.508 1.00 91.38 96 VAL A N 1
ATOM 766 C CA . VAL A 1 96 ? -9.901 -6.020 17.052 1.00 91.38 96 VAL A CA 1
ATOM 767 C C . VAL A 1 96 ? -10.569 -7.340 17.442 1.00 91.38 96 VAL A C 1
ATOM 769 O O . VAL A 1 96 ? -11.199 -7.423 18.491 1.00 91.38 96 VAL A O 1
ATOM 772 N N . HIS A 1 97 ? -10.432 -8.389 16.627 1.00 89.69 97 HIS A N 1
ATOM 773 C CA . HIS A 1 97 ? -11.046 -9.685 16.92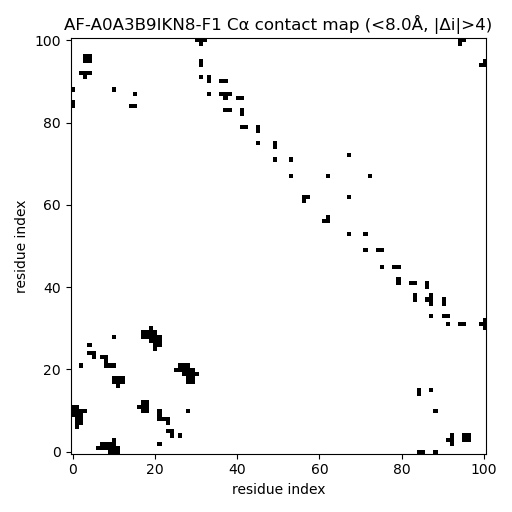5 1.00 89.69 97 HIS A CA 1
ATOM 774 C C . HIS A 1 97 ? -10.354 -10.429 18.077 1.00 89.69 97 HIS A C 1
ATOM 776 O O . HIS A 1 97 ? -11.016 -11.115 18.851 1.00 89.69 97 HIS A O 1
ATOM 782 N N . LEU A 1 98 ? -9.031 -10.289 18.199 1.00 90.00 98 LEU A N 1
ATOM 783 C CA . LEU A 1 98 ? -8.225 -10.929 19.242 1.00 90.00 98 LEU A CA 1
ATOM 784 C C . LEU A 1 98 ? -8.149 -10.110 20.541 1.00 90.00 98 LEU A C 1
ATOM 786 O O . LEU A 1 98 ? -7.633 -10.613 21.536 1.00 90.00 98 LEU A O 1
ATOM 790 N N . GLY A 1 99 ? -8.636 -8.865 20.543 1.00 85.75 99 GLY A N 1
ATOM 791 C CA . GLY A 1 99 ? -8.548 -7.959 21.693 1.00 85.75 99 GLY A CA 1
ATOM 792 C C . GLY A 1 99 ? -7.116 -7.518 22.016 1.00 85.75 99 GLY A C 1
ATOM 793 O O . GLY A 1 99 ? -6.800 -7.264 23.175 1.00 85.75 99 GLY A O 1
ATOM 794 N N . ILE A 1 100 ? -6.237 -7.469 21.011 1.00 83.75 100 ILE A N 1
ATOM 795 C CA . ILE A 1 100 ? -4.835 -7.052 21.157 1.00 83.75 100 ILE A CA 1
ATOM 796 C C . ILE A 1 100 ? -4.754 -5.581 20.765 1.00 83.75 100 ILE A C 1
ATOM 798 O O . ILE A 1 100 ? -5.080 -5.267 19.626 1.00 83.75 100 ILE A O 1
ATOM 802 N N . HIS A 1 101 ? -4.327 -4.705 21.674 1.00 77.00 101 HIS A N 1
ATOM 803 C CA . HIS A 1 101 ? -4.187 -3.264 21.429 1.00 77.00 101 HIS A CA 1
ATOM 804 C C . HIS A 1 101 ? -2.774 -2.879 20.991 1.00 77.00 101 HIS A C 1
ATOM 806 O O . HIS A 1 101 ? -1.808 -3.422 21.571 1.00 77.00 101 HIS A O 1
#

Organism: NCBI:txid171437

InterPro domains:
  IPR009325 Protein of unknown function DUF983 [PF06170] (12-95)

Foldseek 3Di:
DADLPPRPFRQADPQAHGDCAGPPPGDRLVVAPPPPQLVVVQCVVLCVVLVVVVVVCCVPPVDDPVVVCVPRVVSSVVSSSVRSNVSSVVSSSVCVVVVND

pLDDT: mean 93.68, std 4.29, range [77.0, 98.19]

Mean predicted aligned error: 3.88 Å